Protein AF-A0A3D2M637-F1 (afdb_monomer)

Foldseek 3Di:
DVVVVVVVVVVVLVVLLCCLQVPVLLVVLVVCAPDPNLVCVVCVPLLQLVNLLVQLVVLVVVCLDPVLVVCLVVDPVSVCVNSVSSNVSSNSNSSSQRHDDPPPRVVSVVVSVVSVVVVVVVSVVVVD

Sequence (128 aa):
PLPAMADRLFVGHMLMHVMVVAVAAPLLAIGLAGGRLDLSSRVPMLFSPILASVIELFVVWAWHMPALHHAARTSQAAQLLEQGSYLFVGLLVWLAAFGGVRHRRALAGIAGLLLTSMHMTLLGVLLA

Radius of gyration: 16.14 Å; Cα contacts (8 Å, |Δi|>4): 112; chains: 1; bounding box: 32×32×53 Å

Secondary structure (DSSP, 8-state):
-HHHHHHHHHHHHHHHHHHIIIIIHHHHHHHHTTSTT-HHHH-TTTT-HHHHHHHHHHHHHHHHSHHHHHHHHH-HHHHHHHHHHHHHHHHHHHHHHHSS-TTSSHHHHHHHHHHHHHHHHHHHHH--

Solvent-accessible surface area (backbone atoms only — not comparable to full-atom values): 6730 Å² total; per-residue (Å²): 113,69,68,67,51,52,50,51,53,49,52,52,55,51,48,54,53,50,44,35,42,74,45,50,12,45,56,52,20,59,70,30,39,90,42,100,69,29,54,34,76,75,42,53,75,70,30,29,42,68,55,18,41,52,53,35,47,54,54,54,51,53,50,66,35,71,69,46,38,51,40,35,76,74,32,72,68,43,35,50,51,51,54,52,48,44,32,50,33,30,25,38,36,35,26,27,49,63,44,59,74,81,78,75,31,58,64,40,53,51,48,42,52,51,52,57,54,54,52,60,58,55,54,55,63,78,75,106

pLDDT: mean 72.19, std 11.43, range [44.03, 90.0]

Mean predicted aligned error: 9.75 Å

Structure (mmCIF, N/CA/C/O backbone):
data_AF-A0A3D2M637-F1
#
_entry.id   AF-A0A3D2M637-F1
#
loop_
_atom_site.group_PDB
_atom_site.id
_atom_site.type_symbol
_atom_site.label_atom_id
_atom_site.label_alt_id
_atom_site.label_comp_id
_atom_site.label_asym_id
_atom_site.label_entity_i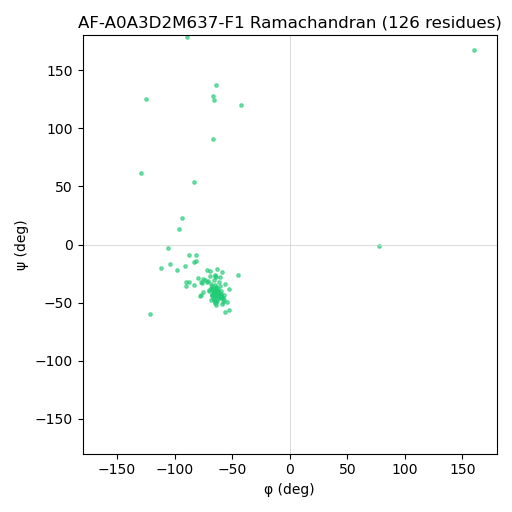d
_atom_site.label_seq_id
_atom_site.pdbx_PDB_ins_code
_atom_site.Cartn_x
_atom_site.Cartn_y
_atom_site.Cartn_z
_atom_site.occupancy
_atom_site.B_iso_or_equiv
_atom_site.auth_seq_id
_atom_site.auth_comp_id
_atom_site.auth_asym_id
_atom_site.auth_atom_id
_atom_site.pdbx_PDB_model_num
ATOM 1 N N . PRO A 1 1 ? 2.725 -3.755 -34.508 1.00 71.50 1 PRO A N 1
ATOM 2 C CA . PRO A 1 1 ? 2.726 -4.888 -33.546 1.00 71.50 1 PRO A CA 1
ATOM 3 C C . PRO A 1 1 ? 3.408 -4.560 -32.205 1.00 71.50 1 PRO A C 1
ATOM 5 O O . PRO A 1 1 ? 2.831 -4.872 -31.173 1.00 71.50 1 PRO A O 1
ATOM 8 N N . LEU A 1 2 ? 4.570 -3.890 -32.207 1.00 72.50 2 LEU A N 1
ATOM 9 C CA . LEU A 1 2 ? 5.314 -3.545 -30.983 1.00 72.50 2 LEU A CA 1
ATOM 10 C C . LEU A 1 2 ? 4.542 -2.653 -29.980 1.00 72.50 2 LEU A C 1
ATOM 12 O O . LEU A 1 2 ? 4.559 -2.992 -28.798 1.00 72.50 2 LEU A O 1
ATOM 16 N N . PRO A 1 3 ? 3.795 -1.605 -30.398 1.00 76.75 3 PRO A N 1
ATOM 17 C CA . PRO A 1 3 ? 3.026 -0.781 -29.455 1.00 76.75 3 PRO A CA 1
ATOM 18 C C . PRO A 1 3 ? 1.947 -1.578 -28.705 1.00 76.75 3 PRO A C 1
ATOM 20 O O . PRO A 1 3 ? 1.898 -1.570 -27.484 1.00 76.75 3 PRO A O 1
ATOM 23 N N . ALA A 1 4 ? 1.169 -2.395 -29.422 1.00 72.25 4 ALA A N 1
ATOM 24 C CA . ALA A 1 4 ? 0.109 -3.211 -28.826 1.00 72.25 4 ALA A CA 1
ATOM 25 C C . ALA A 1 4 ? 0.631 -4.293 -27.857 1.00 72.25 4 ALA A C 1
ATOM 27 O O . ALA A 1 4 ? -0.088 -4.724 -26.957 1.00 72.25 4 ALA A O 1
ATOM 28 N N . MET A 1 5 ? 1.867 -4.770 -28.043 1.00 71.12 5 MET A N 1
ATOM 29 C CA . MET A 1 5 ? 2.502 -5.716 -27.119 1.00 71.12 5 MET A CA 1
ATOM 30 C C . MET A 1 5 ? 2.964 -5.015 -25.838 1.00 71.12 5 MET A C 1
ATOM 32 O O . MET A 1 5 ? 2.765 -5.557 -24.751 1.00 71.12 5 MET A O 1
ATOM 36 N N . ALA A 1 6 ? 3.521 -3.805 -25.958 1.00 70.56 6 ALA A N 1
ATOM 37 C CA . ALA A 1 6 ? 3.886 -2.977 -24.812 1.00 70.56 6 ALA A CA 1
ATOM 38 C C . ALA A 1 6 ? 2.657 -2.623 -23.959 1.00 70.56 6 ALA A C 1
ATOM 40 O O . ALA A 1 6 ? 2.710 -2.777 -22.738 1.00 70.56 6 ALA A O 1
ATOM 41 N N . ASP A 1 7 ? 1.534 -2.274 -24.595 1.00 72.00 7 ASP A N 1
ATOM 42 C CA . ASP A 1 7 ? 0.274 -1.987 -23.899 1.00 72.00 7 ASP A CA 1
ATOM 43 C C . ASP A 1 7 ? -0.233 -3.199 -23.111 1.00 72.00 7 ASP A C 1
ATOM 45 O O . ASP A 1 7 ? -0.593 -3.080 -21.944 1.00 72.00 7 ASP A O 1
ATOM 49 N N . ARG A 1 8 ? -0.209 -4.402 -23.701 1.00 74.12 8 ARG A N 1
ATOM 50 C CA . ARG A 1 8 ? -0.641 -5.628 -23.002 1.00 74.12 8 ARG A CA 1
ATOM 51 C C . ARG A 1 8 ? 0.236 -5.960 -21.798 1.00 74.12 8 ARG A C 1
ATOM 53 O O . ARG A 1 8 ? -0.290 -6.361 -20.763 1.00 74.12 8 ARG A O 1
ATOM 60 N N . LEU A 1 9 ? 1.553 -5.805 -21.929 1.00 79.38 9 LEU A N 1
ATOM 61 C CA . LEU A 1 9 ? 2.498 -6.039 -20.833 1.00 79.38 9 LEU A CA 1
ATOM 62 C C . LEU A 1 9 ? 2.296 -5.023 -19.702 1.00 79.38 9 LEU A C 1
ATOM 64 O O . LEU A 1 9 ? 2.294 -5.402 -18.531 1.00 79.38 9 LEU A O 1
ATOM 68 N N . PHE A 1 10 ? 2.063 -3.757 -20.051 1.00 75.25 10 PHE A N 1
ATOM 69 C CA . PHE A 1 10 ? 1.744 -2.702 -19.094 1.00 75.25 10 PHE A CA 1
ATOM 70 C C . PHE A 1 10 ? 0.422 -2.972 -18.362 1.00 75.25 10 PHE A C 1
ATOM 72 O O . PHE A 1 10 ? 0.391 -2.965 -17.132 1.00 75.25 10 PHE A O 1
ATOM 79 N N . VAL A 1 11 ? -0.644 -3.298 -19.101 1.00 78.31 11 VAL A N 1
ATOM 80 C CA . VAL A 1 11 ? -1.958 -3.641 -18.535 1.00 78.31 11 VAL A CA 1
ATOM 81 C C . VAL A 1 11 ? -1.855 -4.851 -17.611 1.00 78.31 11 VAL A C 1
ATOM 83 O O . VAL A 1 11 ? -2.395 -4.817 -16.510 1.00 78.31 11 VAL A O 1
ATOM 86 N N . GLY A 1 12 ? -1.135 -5.903 -18.013 1.00 79.06 12 GLY A N 1
ATOM 87 C CA . GLY A 1 12 ? -0.939 -7.085 -17.173 1.00 79.06 12 GLY A CA 1
ATOM 88 C C . GLY A 1 12 ? -0.194 -6.770 -15.873 1.00 79.06 12 GLY A C 1
ATOM 89 O O . GLY A 1 12 ? -0.608 -7.204 -14.799 1.00 79.06 12 GLY A O 1
ATOM 90 N N . HIS A 1 13 ? 0.871 -5.971 -15.948 1.00 77.88 13 HIS A N 1
ATOM 91 C CA . HIS A 1 13 ? 1.644 -5.557 -14.778 1.00 77.88 13 HIS A CA 1
ATOM 92 C C . HIS A 1 13 ? 0.808 -4.701 -13.808 1.00 77.88 13 HIS A C 1
ATOM 94 O O . HIS A 1 13 ? 0.757 -5.008 -12.615 1.00 77.88 13 HIS A O 1
ATOM 100 N N . MET A 1 14 ? 0.073 -3.710 -14.319 1.00 80.56 14 MET A N 1
ATOM 101 C CA . MET A 1 14 ? -0.840 -2.875 -13.525 1.00 80.56 14 MET A CA 1
ATOM 102 C C . MET A 1 14 ? -1.999 -3.673 -12.929 1.00 80.56 14 MET A C 1
ATOM 104 O O . MET A 1 14 ? -2.361 -3.473 -11.772 1.00 80.56 14 MET A O 1
ATOM 108 N N . LEU A 1 15 ? -2.544 -4.636 -13.672 1.00 82.50 15 LEU A N 1
ATOM 109 C CA . LEU A 1 15 ? -3.598 -5.504 -13.160 1.00 82.50 15 LEU A CA 1
ATOM 110 C C . LEU A 1 15 ? -3.113 -6.310 -11.952 1.00 82.50 15 LEU A C 1
ATOM 112 O O . LEU A 1 15 ? -3.841 -6.416 -10.968 1.00 82.50 15 LEU A O 1
ATOM 116 N N . MET A 1 16 ? -1.882 -6.831 -11.981 1.00 82.06 16 MET A N 1
ATOM 117 C CA . MET A 1 16 ? -1.328 -7.524 -10.816 1.00 82.06 16 MET A CA 1
ATOM 118 C C . MET A 1 16 ? -1.239 -6.603 -9.594 1.00 82.06 16 MET A C 1
ATOM 120 O O . MET A 1 16 ? -1.618 -7.020 -8.504 1.00 82.06 16 MET A O 1
ATOM 124 N N . HIS A 1 17 ? -0.782 -5.360 -9.770 1.00 81.50 17 HIS A N 1
ATOM 125 C CA . HIS A 1 17 ? -0.697 -4.372 -8.687 1.00 81.50 17 HIS A CA 1
ATOM 126 C C . HIS A 1 17 ? -2.067 -4.113 -8.056 1.00 81.50 17 HIS A C 1
ATOM 128 O O . HIS A 1 17 ? -2.248 -4.234 -6.843 1.00 81.50 17 HIS A O 1
ATOM 134 N N . VAL A 1 18 ? -3.058 -3.818 -8.901 1.00 78.62 18 VAL A N 1
ATOM 135 C CA . VAL A 1 18 ? -4.426 -3.521 -8.464 1.00 78.62 18 VAL A CA 1
ATOM 136 C C . VAL A 1 18 ? -5.047 -4.726 -7.761 1.00 78.62 18 VAL A C 1
ATOM 138 O O . VAL A 1 18 ? -5.659 -4.563 -6.709 1.00 78.62 18 VAL A O 1
ATOM 141 N N . MET A 1 19 ? -4.855 -5.942 -8.276 1.00 79.50 19 MET A N 1
ATOM 142 C CA . MET A 1 19 ? -5.379 -7.158 -7.643 1.00 79.50 19 MET A CA 1
ATOM 143 C C . MET A 1 19 ? -4.759 -7.415 -6.264 1.00 79.50 19 MET A C 1
ATOM 145 O O . MET A 1 19 ? -5.460 -7.838 -5.343 1.00 79.50 19 MET A O 1
ATOM 149 N N . VAL A 1 20 ? -3.469 -7.128 -6.083 1.00 82.75 20 VAL A N 1
ATOM 150 C CA . VAL A 1 20 ? -2.803 -7.254 -4.779 1.00 82.75 20 VAL A CA 1
ATOM 151 C C . VAL A 1 20 ? -3.401 -6.277 -3.761 1.00 82.75 20 VAL A C 1
ATOM 153 O O . VAL A 1 20 ? -3.791 -6.690 -2.667 1.00 82.75 20 VAL A O 1
ATOM 156 N N . VAL A 1 21 ? -3.531 -5.000 -4.126 1.00 78.00 21 VAL A N 1
ATOM 157 C CA . VAL A 1 21 ? -3.966 -3.937 -3.202 1.00 78.00 21 VAL A CA 1
ATOM 158 C C . VAL A 1 21 ? -5.478 -3.957 -2.948 1.00 78.00 21 VAL A C 1
ATOM 160 O O . VAL A 1 21 ? -5.917 -3.813 -1.807 1.00 78.00 21 VAL A O 1
ATOM 163 N N . ALA A 1 22 ? -6.285 -4.140 -3.994 1.00 74.44 22 ALA A N 1
ATOM 164 C CA . ALA A 1 22 ? -7.741 -4.012 -3.924 1.00 74.44 22 ALA A CA 1
ATOM 165 C C . ALA A 1 22 ? -8.466 -5.326 -3.594 1.00 74.44 22 ALA A C 1
ATOM 167 O O . ALA A 1 22 ? -9.62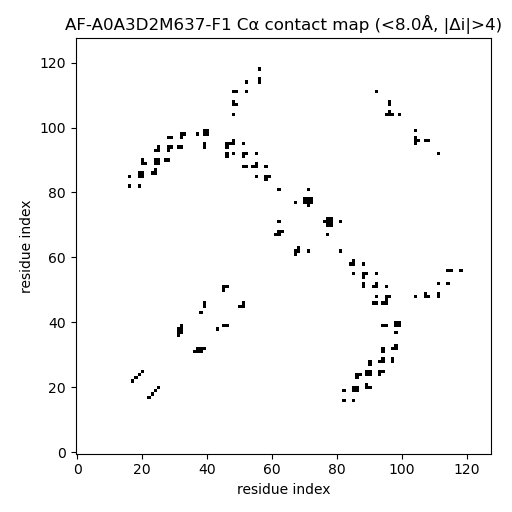2 -5.284 -3.178 1.00 74.44 22 ALA A O 1
ATOM 168 N N . VAL A 1 23 ? -7.816 -6.484 -3.771 1.00 77.69 23 VAL A N 1
ATOM 169 C CA . VAL A 1 23 ? -8.440 -7.800 -3.540 1.00 77.69 23 VAL A CA 1
ATOM 170 C C . VAL A 1 23 ? -7.681 -8.603 -2.489 1.00 77.69 23 VAL A C 1
ATOM 172 O O . VAL A 1 23 ? -8.253 -8.935 -1.452 1.00 77.69 23 VAL A O 1
ATOM 175 N N . ALA A 1 24 ? -6.397 -8.899 -2.708 1.00 82.69 24 ALA A N 1
ATOM 176 C CA . ALA A 1 24 ? -5.650 -9.786 -1.812 1.00 82.69 24 ALA A CA 1
ATOM 177 C C . ALA A 1 24 ? -5.488 -9.194 -0.401 1.00 82.69 24 ALA A C 1
ATOM 179 O O . ALA A 1 24 ? -5.818 -9.854 0.586 1.00 82.69 24 ALA A O 1
ATOM 180 N N . ALA A 1 25 ? -5.033 -7.942 -0.300 1.00 79.50 25 ALA A N 1
ATOM 181 C CA . ALA A 1 25 ? -4.847 -7.256 0.976 1.00 79.50 25 ALA A CA 1
ATOM 182 C C . ALA A 1 25 ? -6.137 -7.153 1.826 1.00 79.50 25 ALA A C 1
ATOM 184 O O . ALA A 1 25 ? -6.084 -7.541 2.996 1.00 79.50 25 ALA A O 1
ATOM 185 N N . PRO A 1 26 ? -7.300 -6.713 1.298 1.00 75.44 26 PRO A N 1
ATOM 186 C CA . PRO A 1 26 ? -8.532 -6.663 2.085 1.00 75.44 26 PRO A CA 1
ATOM 187 C C . PRO A 1 26 ? -9.036 -8.046 2.499 1.00 75.44 26 PRO A C 1
ATOM 189 O O . PRO A 1 26 ? -9.461 -8.206 3.641 1.00 75.44 26 PRO A O 1
ATOM 192 N N . LEU A 1 27 ? -8.960 -9.058 1.625 1.00 79.50 27 LEU A N 1
ATOM 193 C CA . LEU A 1 27 ? -9.368 -10.424 1.980 1.00 79.50 27 LEU A CA 1
ATOM 194 C C . LEU A 1 27 ? -8.517 -10.988 3.127 1.00 79.50 27 LEU A C 1
ATOM 196 O O . LEU A 1 27 ? -9.058 -11.564 4.073 1.00 79.50 27 LEU A O 1
ATOM 200 N N . LEU A 1 28 ? -7.199 -10.771 3.080 1.00 82.00 28 LEU A N 1
ATOM 201 C CA . LEU A 1 28 ? -6.295 -11.146 4.168 1.00 82.00 28 LEU A CA 1
ATOM 202 C C . LEU A 1 28 ? -6.596 -10.361 5.448 1.00 82.00 28 LEU A C 1
ATOM 204 O O . LEU A 1 28 ? -6.650 -10.950 6.527 1.00 82.00 28 LEU A O 1
ATOM 208 N N . ALA A 1 29 ? -6.836 -9.053 5.339 1.00 77.25 29 ALA A N 1
ATOM 209 C CA . ALA A 1 29 ? -7.159 -8.210 6.483 1.00 77.25 29 ALA A CA 1
ATOM 210 C C . ALA A 1 29 ? -8.451 -8.655 7.179 1.00 77.25 29 ALA A C 1
ATOM 212 O O . ALA A 1 29 ? -8.478 -8.712 8.404 1.00 77.25 29 ALA A O 1
ATOM 213 N N . ILE A 1 30 ? -9.493 -9.018 6.424 1.00 77.75 30 ILE A N 1
ATOM 214 C CA . ILE A 1 30 ? -10.758 -9.533 6.971 1.00 77.75 30 ILE A CA 1
ATOM 215 C C . ILE A 1 30 ? -10.539 -10.867 7.696 1.00 77.75 30 ILE A C 1
ATOM 217 O O . ILE A 1 30 ? -11.091 -11.066 8.773 1.00 77.75 30 ILE A O 1
ATOM 221 N N . GLY A 1 31 ? -9.722 -11.768 7.138 1.00 78.00 31 GLY A N 1
ATOM 222 C CA . GLY A 1 31 ? -9.408 -13.051 7.777 1.00 78.00 31 GLY A CA 1
ATOM 223 C C . GLY A 1 31 ? -8.550 -12.927 9.045 1.00 78.00 31 GLY A C 1
ATOM 224 O O . GLY A 1 31 ? -8.619 -13.785 9.925 1.00 78.00 31 GLY A O 1
ATOM 225 N N . LEU A 1 32 ? -7.740 -11.868 9.148 1.00 76.44 32 LEU A N 1
ATOM 226 C CA . LEU A 1 32 ? -6.863 -11.595 10.293 1.00 76.44 32 LEU A CA 1
ATOM 227 C C . LEU A 1 32 ? -7.548 -10.754 11.385 1.00 76.44 32 LEU A C 1
ATOM 229 O O . LEU A 1 32 ? -7.289 -10.971 12.573 1.00 76.44 32 LEU A O 1
ATOM 233 N N . ALA A 1 33 ? -8.405 -9.805 11.003 1.00 69.19 33 ALA A N 1
ATOM 234 C CA . ALA A 1 33 ? -9.110 -8.912 11.918 1.00 69.19 33 ALA A CA 1
ATOM 235 C C . ALA A 1 33 ? -10.107 -9.691 12.792 1.00 69.19 33 ALA A C 1
ATOM 237 O O . ALA A 1 33 ? -10.929 -10.456 12.293 1.00 69.19 33 ALA A O 1
ATOM 238 N N . GLY A 1 34 ? -10.037 -9.513 14.115 1.00 63.22 34 GLY A N 1
ATOM 239 C CA . GLY A 1 34 ? -10.874 -10.248 15.072 1.00 63.22 34 GLY A CA 1
ATOM 240 C C . GLY A 1 34 ? -10.439 -11.695 15.353 1.00 63.22 34 GLY A C 1
ATOM 241 O O . GLY A 1 34 ? -11.062 -12.364 16.179 1.00 63.22 34 GLY A O 1
ATOM 242 N N . GLY A 1 35 ? -9.372 -12.188 14.713 1.00 67.44 35 GLY A N 1
ATOM 243 C CA . GLY A 1 35 ? -8.781 -13.501 14.982 1.00 67.44 35 GLY A CA 1
ATOM 244 C C . GLY A 1 35 ? -7.697 -13.481 16.071 1.00 67.44 35 GLY A C 1
ATOM 245 O O . GLY A 1 35 ? -7.292 -12.439 16.581 1.00 67.44 35 GLY A O 1
ATOM 246 N N . ARG A 1 36 ? -7.126 -14.652 16.400 1.00 63.88 36 ARG A N 1
ATOM 247 C CA . ARG A 1 36 ? -5.984 -14.764 17.346 1.00 63.88 36 ARG A CA 1
ATOM 248 C C . ARG A 1 36 ? -4.714 -14.049 16.854 1.00 63.88 36 ARG A C 1
ATOM 250 O O . ARG A 1 36 ? -3.831 -13.742 17.661 1.00 63.88 36 ARG A O 1
ATOM 257 N N . LEU A 1 37 ? -4.636 -13.817 15.543 1.00 64.19 37 LEU A N 1
ATOM 258 C CA . LEU A 1 37 ? -3.565 -13.121 14.830 1.00 64.19 37 LEU A CA 1
ATOM 259 C C . LEU A 1 37 ? -3.878 -11.635 14.592 1.00 64.19 37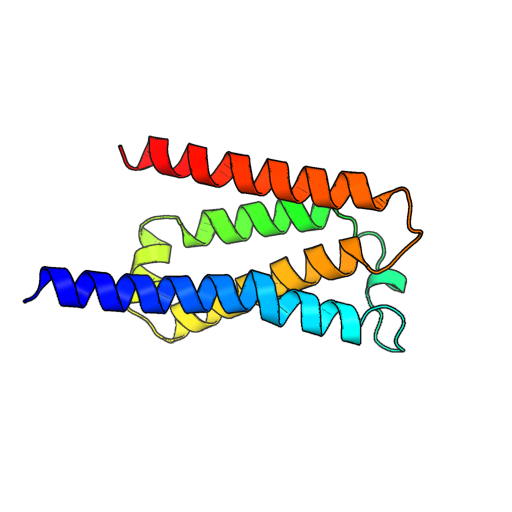 LEU A C 1
ATOM 261 O O . LEU A 1 37 ? -3.185 -11.004 13.800 1.00 64.19 37 LEU A O 1
ATOM 265 N N . ASP A 1 38 ? -4.889 -11.067 15.258 1.00 67.06 38 ASP A N 1
ATOM 266 C CA . ASP A 1 38 ? -5.207 -9.646 15.130 1.00 67.06 38 ASP A CA 1
ATOM 267 C C . ASP A 1 38 ? -4.079 -8.779 15.720 1.00 67.06 38 ASP A C 1
ATOM 269 O O . ASP A 1 38 ? -4.049 -8.443 16.909 1.00 67.06 38 ASP A O 1
ATOM 273 N N . LEU A 1 39 ? -3.121 -8.425 14.864 1.00 66.38 39 LEU A N 1
ATOM 274 C CA . LEU A 1 39 ? -1.994 -7.553 15.185 1.00 66.38 39 LEU A CA 1
ATOM 275 C C . LEU A 1 39 ? -2.443 -6.104 15.419 1.00 66.38 39 LEU A C 1
ATOM 277 O O . LEU A 1 39 ? -1.765 -5.383 16.155 1.00 66.38 39 LEU A O 1
ATOM 281 N N . SER A 1 40 ? -3.599 -5.696 14.876 1.00 64.31 40 SER A N 1
ATOM 282 C CA . SER A 1 40 ? -4.163 -4.358 15.096 1.00 64.31 40 SER A CA 1
ATOM 283 C C . SER A 1 40 ? -4.560 -4.145 16.552 1.00 64.31 40 SER A C 1
ATOM 285 O O . SER A 1 40 ? -4.470 -3.019 17.043 1.00 64.31 40 SER A O 1
ATOM 287 N N . SER A 1 41 ? -4.964 -5.207 17.251 1.00 61.78 41 SER A N 1
ATOM 288 C CA . SER A 1 41 ? -5.249 -5.156 18.690 1.00 61.78 41 SER A CA 1
ATOM 289 C C . SER A 1 41 ? -3.979 -5.116 19.555 1.00 61.78 41 SER A C 1
ATOM 291 O O . SER A 1 41 ? -3.985 -4.524 20.633 1.00 61.78 41 SER A O 1
ATOM 293 N N . ARG A 1 42 ? -2.875 -5.713 19.075 1.00 65.69 42 ARG A N 1
ATOM 294 C CA . ARG A 1 42 ? -1.611 -5.843 19.822 1.00 65.69 42 ARG A CA 1
ATOM 295 C C . ARG A 1 42 ? -0.667 -4.656 19.657 1.00 65.69 42 ARG A C 1
ATOM 297 O O . ARG A 1 42 ? 0.070 -4.350 20.589 1.00 65.69 42 ARG A O 1
ATOM 304 N N . VAL A 1 43 ? -0.666 -3.999 18.495 1.00 67.56 43 VAL A N 1
ATOM 305 C CA . VAL A 1 43 ? 0.240 -2.873 18.195 1.00 67.56 43 VAL A CA 1
ATOM 306 C C . VAL A 1 43 ? -0.546 -1.661 17.669 1.00 67.56 43 VAL A C 1
ATOM 308 O O . VAL A 1 43 ? -0.327 -1.211 16.545 1.00 67.56 43 VAL A O 1
ATOM 311 N N . PRO A 1 44 ? -1.471 -1.089 18.463 1.00 65.75 44 PRO A N 1
ATOM 312 C CA . PRO A 1 44 ? -2.440 -0.095 17.986 1.00 65.75 44 PRO A CA 1
ATOM 313 C C . PRO A 1 44 ? -1.810 1.169 17.377 1.00 65.75 44 PRO A C 1
ATOM 315 O O . PRO A 1 44 ? -2.441 1.831 16.558 1.00 65.75 44 PRO A O 1
ATOM 318 N N . MET A 1 45 ? -0.564 1.499 17.737 1.00 62.47 45 MET A N 1
ATOM 319 C CA . MET A 1 45 ? 0.169 2.643 17.183 1.00 62.47 45 MET A CA 1
ATOM 320 C C . MET A 1 45 ? 0.569 2.438 15.713 1.00 62.47 45 MET A C 1
ATOM 322 O O . MET A 1 45 ? 0.451 3.365 14.915 1.00 62.47 45 MET A O 1
ATOM 326 N N . LEU A 1 46 ? 0.996 1.225 15.346 1.00 63.94 46 LEU A N 1
ATOM 327 C CA . LEU A 1 46 ? 1.420 0.868 13.983 1.00 63.94 46 LEU A CA 1
ATOM 328 C C . LEU A 1 46 ? 0.218 0.754 13.035 1.00 63.94 46 LEU A C 1
ATOM 330 O O . LEU A 1 46 ? 0.314 1.096 11.863 1.00 63.94 46 LEU A O 1
ATOM 334 N N . PHE A 1 47 ? -0.933 0.357 13.581 1.00 65.88 47 PHE A N 1
ATOM 335 C CA . PHE A 1 47 ? -2.220 0.283 12.885 1.00 65.88 47 PHE A CA 1
ATOM 336 C C . PHE A 1 47 ? -3.066 1.555 13.061 1.00 65.88 47 PHE A C 1
ATOM 338 O O . PHE A 1 47 ? -4.289 1.530 12.900 1.00 65.88 47 PHE A O 1
ATOM 345 N N . SER A 1 48 ? -2.425 2.687 13.379 1.00 70.75 48 SER A N 1
ATOM 346 C CA . SER A 1 48 ? -3.050 3.998 13.221 1.00 70.75 48 SER A CA 1
ATOM 347 C C . SER A 1 48 ? -3.269 4.251 11.726 1.00 70.75 48 SER A C 1
ATOM 349 O O . SER A 1 48 ? -2.296 4.227 10.969 1.00 70.75 48 SER A O 1
ATOM 351 N N . PRO A 1 49 ? -4.500 4.540 11.273 1.00 68.75 49 PRO A N 1
ATOM 352 C CA . PRO A 1 49 ? -4.777 4.746 9.854 1.00 68.75 49 PRO A CA 1
ATOM 353 C C . PRO A 1 49 ? -3.923 5.837 9.202 1.00 68.75 49 PRO A C 1
ATOM 355 O O . PRO A 1 49 ? -3.554 5.720 8.039 1.00 68.75 49 PRO A O 1
ATOM 358 N N . ILE A 1 50 ? -3.583 6.887 9.959 1.00 71.69 50 ILE A N 1
ATOM 359 C CA . ILE A 1 50 ? -2.744 7.989 9.476 1.00 71.69 50 ILE A CA 1
ATOM 360 C C . ILE A 1 50 ? -1.332 7.480 9.193 1.00 71.69 50 ILE A C 1
ATOM 362 O O . ILE A 1 50 ? -0.793 7.730 8.122 1.00 71.69 50 ILE A O 1
ATOM 366 N N . LEU A 1 51 ? -0.745 6.731 10.131 1.00 75.62 51 LEU A N 1
ATOM 367 C CA . LEU A 1 51 ? 0.599 6.188 9.960 1.00 75.62 51 LEU A CA 1
ATOM 368 C C . LEU A 1 51 ? 0.633 5.161 8.822 1.00 75.62 51 LEU A C 1
ATOM 370 O O . LEU A 1 51 ? 1.525 5.228 7.984 1.00 75.62 51 LEU A O 1
ATOM 374 N N . ALA A 1 52 ? -0.367 4.279 8.745 1.00 76.69 52 ALA A N 1
ATOM 375 C CA . ALA A 1 52 ? -0.504 3.326 7.646 1.00 76.69 52 ALA A CA 1
ATOM 376 C C . ALA A 1 52 ? -0.576 4.032 6.279 1.00 76.69 52 ALA A C 1
ATOM 378 O O . ALA A 1 52 ? 0.142 3.645 5.363 1.00 76.69 52 ALA A O 1
ATOM 379 N N . SER A 1 53 ? -1.350 5.119 6.176 1.00 73.62 53 SER A N 1
ATOM 380 C CA . SER A 1 53 ? -1.473 5.914 4.941 1.00 73.62 53 SER A CA 1
ATOM 381 C C . SER A 1 53 ? -0.175 6.649 4.577 1.00 73.62 53 SER A C 1
ATOM 383 O O . SER A 1 53 ? 0.159 6.779 3.404 1.00 73.62 53 SER A O 1
ATOM 385 N N . VAL A 1 54 ? 0.591 7.125 5.567 1.00 78.62 54 VAL A N 1
ATOM 386 C CA . VAL A 1 54 ? 1.906 7.750 5.331 1.00 78.62 54 VAL A CA 1
ATOM 387 C C . VAL A 1 54 ? 2.915 6.720 4.824 1.00 78.62 54 VAL A C 1
ATOM 389 O O . VAL A 1 54 ? 3.650 6.998 3.880 1.00 78.62 54 VAL A O 1
ATOM 392 N N . ILE A 1 55 ? 2.950 5.524 5.416 1.00 82.44 55 ILE A N 1
ATOM 393 C CA . ILE A 1 55 ? 3.836 4.449 4.951 1.00 82.44 55 ILE A CA 1
ATOM 394 C C . ILE A 1 55 ? 3.434 4.025 3.531 1.00 82.44 55 ILE A C 1
ATOM 396 O O . ILE A 1 55 ? 4.307 3.898 2.675 1.00 82.44 55 ILE A O 1
ATOM 400 N N . GLU A 1 56 ? 2.133 3.863 3.263 1.00 79.50 56 GLU A N 1
ATOM 401 C CA . GLU A 1 56 ? 1.606 3.574 1.923 1.00 79.50 56 GLU A CA 1
ATOM 402 C C . GLU A 1 56 ? 2.078 4.609 0.903 1.00 79.50 56 GLU A C 1
ATOM 404 O O . GLU A 1 56 ? 2.640 4.236 -0.126 1.00 79.50 56 GLU A O 1
ATOM 409 N N . LEU A 1 57 ? 1.941 5.896 1.224 1.00 78.25 57 LEU A N 1
ATOM 410 C CA . LEU A 1 57 ? 2.435 6.988 0.396 1.00 78.25 57 LEU A CA 1
ATOM 411 C C . LEU A 1 57 ? 3.920 6.817 0.051 1.00 78.25 57 LEU A C 1
ATOM 413 O O . LEU A 1 57 ? 4.278 6.782 -1.126 1.00 78.25 57 LEU A O 1
ATOM 417 N N . PHE A 1 58 ? 4.791 6.693 1.052 1.00 83.06 58 PHE A N 1
ATOM 418 C CA . PHE A 1 58 ? 6.230 6.594 0.800 1.00 83.06 58 PHE A CA 1
ATOM 419 C C . PHE A 1 58 ? 6.586 5.382 -0.062 1.00 83.06 58 PHE A C 1
ATOM 421 O O . PHE A 1 58 ? 7.418 5.501 -0.962 1.00 83.06 58 PHE A O 1
ATOM 428 N N . VAL A 1 59 ? 5.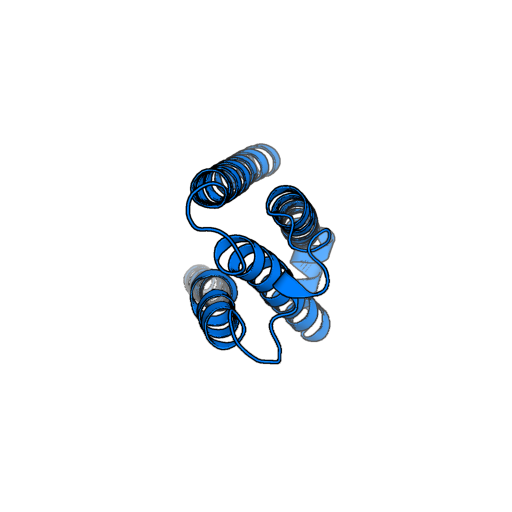939 4.238 0.177 1.00 84.75 59 VAL A N 1
ATOM 429 C CA . VAL A 1 59 ? 6.155 3.020 -0.613 1.00 84.75 59 VAL A CA 1
ATOM 430 C C . VAL A 1 59 ? 5.701 3.222 -2.058 1.00 84.75 59 VAL A C 1
ATOM 432 O O . VAL A 1 59 ? 6.470 2.952 -2.981 1.00 84.75 59 VAL A O 1
ATOM 435 N N . VAL A 1 60 ? 4.490 3.742 -2.274 1.00 79.38 60 VAL A N 1
ATOM 436 C CA . VAL A 1 60 ? 3.962 4.009 -3.621 1.00 79.38 60 VAL A CA 1
ATOM 437 C C . VAL A 1 60 ? 4.852 4.989 -4.368 1.00 79.38 60 VAL A C 1
ATOM 439 O O . VAL A 1 60 ? 5.205 4.729 -5.519 1.00 79.38 60 VAL A O 1
ATOM 442 N N . TRP A 1 61 ? 5.259 6.074 -3.717 1.00 82.56 61 TRP A N 1
ATOM 443 C CA . TRP A 1 61 ? 6.099 7.092 -4.331 1.00 82.56 61 TRP A CA 1
ATOM 444 C C . TRP A 1 61 ? 7.494 6.565 -4.684 1.00 82.56 61 TRP A C 1
ATOM 446 O O . TRP A 1 61 ? 7.971 6.812 -5.790 1.00 82.56 61 TRP A O 1
ATOM 456 N N . ALA A 1 62 ? 8.120 5.786 -3.796 1.00 83.62 62 ALA A N 1
ATOM 457 C CA . ALA A 1 62 ? 9.433 5.194 -4.043 1.00 83.62 62 ALA A CA 1
ATOM 458 C C . ALA A 1 62 ? 9.434 4.309 -5.300 1.00 83.62 62 ALA A C 1
ATOM 460 O O . ALA A 1 62 ? 10.312 4.453 -6.149 1.00 83.62 62 ALA A O 1
ATOM 461 N N . TRP A 1 63 ? 8.427 3.449 -5.467 1.00 83.44 63 TRP A N 1
ATOM 462 C CA . TRP A 1 63 ? 8.319 2.579 -6.646 1.00 83.44 63 TRP A CA 1
ATOM 463 C C . TRP A 1 63 ? 7.947 3.316 -7.934 1.00 83.44 63 TRP A C 1
ATOM 465 O O . TRP A 1 63 ? 8.289 2.855 -9.021 1.00 83.44 63 TRP A O 1
ATOM 475 N N . HIS A 1 64 ? 7.334 4.496 -7.828 1.00 80.44 64 HIS A N 1
ATOM 476 C CA . HIS A 1 64 ? 7.085 5.367 -8.978 1.00 80.44 64 HIS A CA 1
ATOM 477 C C . HIS A 1 64 ? 8.300 6.220 -9.381 1.00 80.44 64 HIS A C 1
ATOM 479 O O . HIS A 1 64 ? 8.274 6.834 -10.450 1.00 80.44 64 HIS A O 1
ATOM 485 N N . MET A 1 65 ? 9.386 6.260 -8.594 1.00 81.69 65 MET A N 1
ATOM 486 C CA . MET A 1 65 ? 10.611 6.950 -9.017 1.00 81.69 65 MET A CA 1
ATOM 487 C C . MET A 1 65 ? 11.213 6.265 -10.259 1.00 81.69 65 MET A C 1
ATOM 489 O O . MET A 1 65 ? 11.325 5.038 -10.265 1.00 81.69 65 MET A O 1
ATOM 493 N N . PRO A 1 66 ? 11.695 7.009 -11.280 1.00 75.62 66 PRO A N 1
ATOM 494 C CA . PRO A 1 66 ? 12.111 6.432 -12.565 1.00 75.62 66 PRO A CA 1
ATOM 495 C C . PRO A 1 66 ? 13.124 5.284 -12.460 1.00 75.62 66 PRO A C 1
ATOM 497 O O . PRO A 1 66 ? 13.028 4.302 -13.193 1.00 75.62 66 PRO A O 1
ATOM 500 N N . ALA A 1 67 ? 14.078 5.382 -11.528 1.00 80.75 67 ALA A N 1
ATOM 501 C CA . ALA A 1 67 ? 15.104 4.364 -11.317 1.00 80.75 67 ALA A CA 1
ATOM 502 C C . ALA A 1 67 ? 14.531 3.053 -10.747 1.00 80.75 67 ALA A C 1
ATOM 504 O O . ALA A 1 67 ? 14.825 1.977 -11.268 1.00 80.75 67 ALA A O 1
ATOM 505 N N . LEU A 1 68 ? 13.691 3.139 -9.709 1.00 78.25 68 LEU A N 1
ATOM 506 C CA . LEU A 1 68 ? 13.041 1.974 -9.100 1.00 78.25 68 LEU A CA 1
ATOM 507 C C . LEU A 1 68 ? 11.980 1.380 -10.024 1.00 78.25 68 LEU A C 1
ATOM 509 O O . LEU A 1 68 ? 11.924 0.163 -10.170 1.00 78.25 68 LEU A O 1
ATOM 513 N N . HIS A 1 69 ? 11.220 2.226 -10.717 1.00 78.44 69 HIS A N 1
ATOM 514 C CA . HIS A 1 69 ? 10.240 1.784 -11.700 1.00 78.44 69 HIS A CA 1
ATOM 515 C C . HIS A 1 69 ? 10.909 1.016 -12.849 1.00 78.44 69 HIS A C 1
ATOM 517 O O . HIS A 1 69 ? 10.449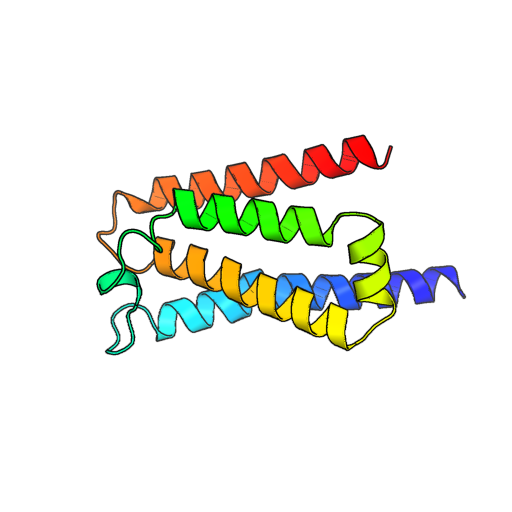 -0.047 -13.268 1.00 78.44 69 HIS A O 1
ATOM 523 N N . HIS A 1 70 ? 12.050 1.505 -13.344 1.00 81.12 70 HIS A N 1
ATOM 524 C CA . HIS A 1 70 ? 12.820 0.779 -14.351 1.00 81.12 70 HIS A CA 1
ATOM 525 C C . HIS A 1 70 ? 13.380 -0.544 -13.807 1.00 81.12 70 HIS A C 1
ATOM 527 O O . HIS A 1 70 ? 13.306 -1.567 -14.493 1.00 81.12 70 HIS A O 1
ATOM 533 N N . ALA A 1 71 ? 13.887 -0.552 -12.569 1.00 81.50 71 ALA A N 1
ATOM 534 C CA . ALA A 1 71 ? 14.374 -1.762 -11.910 1.00 81.50 71 ALA A CA 1
ATOM 535 C C . ALA A 1 71 ? 13.268 -2.820 -11.751 1.00 81.50 71 ALA A C 1
ATOM 537 O O . ALA A 1 71 ? 13.491 -3.987 -12.069 1.00 81.50 71 ALA A O 1
ATOM 538 N N . ALA A 1 72 ? 12.063 -2.420 -11.343 1.00 81.50 72 ALA A N 1
ATOM 539 C CA . ALA A 1 72 ? 10.910 -3.305 -11.193 1.00 81.50 72 ALA A CA 1
ATOM 540 C C . ALA A 1 72 ? 10.482 -3.968 -12.513 1.00 81.50 72 ALA A C 1
ATOM 542 O O . ALA A 1 72 ? 10.051 -5.119 -12.527 1.00 81.50 72 ALA A O 1
ATOM 543 N N . ARG A 1 73 ? 10.667 -3.282 -13.649 1.00 79.94 73 ARG A N 1
ATOM 544 C CA . ARG A 1 73 ? 10.365 -3.842 -14.979 1.00 79.94 73 ARG A CA 1
ATOM 545 C C . ARG A 1 73 ? 11.475 -4.707 -15.571 1.00 79.94 73 ARG A C 1
ATOM 547 O O . ARG A 1 73 ? 11.225 -5.418 -16.542 1.00 79.94 73 ARG A O 1
ATOM 554 N N . THR A 1 74 ? 12.688 -4.636 -15.033 1.00 85.81 74 THR A N 1
ATOM 555 C CA . THR A 1 74 ? 13.868 -5.321 -15.592 1.00 85.81 74 THR A CA 1
ATOM 556 C C . THR A 1 74 ? 14.388 -6.450 -14.706 1.00 85.81 74 THR A C 1
ATOM 558 O O . THR A 1 74 ? 15.054 -7.354 -15.207 1.00 85.81 74 THR A O 1
ATOM 561 N N . SER A 1 75 ? 14.055 -6.448 -13.414 1.00 88.06 75 SER A N 1
ATOM 562 C CA . SER A 1 75 ? 14.500 -7.438 -12.436 1.00 88.06 75 SER A CA 1
ATOM 563 C C . SER A 1 75 ? 13.319 -8.091 -11.724 1.00 88.06 75 SER A C 1
ATOM 565 O O . SER A 1 75 ? 12.517 -7.422 -11.074 1.00 88.06 75 SER A O 1
ATOM 567 N N . GLN A 1 76 ? 13.265 -9.426 -11.765 1.00 85.56 76 GLN A N 1
ATOM 568 C CA . GLN A 1 76 ? 12.249 -10.207 -11.050 1.00 85.56 76 GLN A CA 1
ATOM 569 C C . GLN A 1 76 ? 12.300 -9.983 -9.533 1.00 85.56 76 GLN A C 1
ATOM 571 O O . GLN A 1 76 ? 11.263 -9.940 -8.878 1.00 85.56 76 GLN A O 1
ATOM 576 N N . ALA A 1 77 ? 13.497 -9.807 -8.963 1.00 87.69 77 ALA A N 1
ATOM 577 C CA . ALA A 1 77 ? 13.646 -9.535 -7.536 1.00 87.69 77 ALA A CA 1
ATOM 578 C C . ALA A 1 77 ? 13.055 -8.168 -7.157 1.00 87.69 77 ALA A C 1
ATOM 580 O O . ALA A 1 77 ? 12.361 -8.061 -6.149 1.00 87.69 77 ALA A O 1
ATOM 581 N N . ALA A 1 78 ? 13.274 -7.141 -7.984 1.00 86.38 78 ALA A N 1
ATOM 582 C CA . ALA A 1 78 ? 12.687 -5.821 -7.767 1.00 86.38 78 ALA A CA 1
ATOM 583 C C . ALA A 1 78 ? 11.157 -5.863 -7.901 1.00 86.38 78 ALA A C 1
ATOM 585 O O . ALA A 1 78 ? 10.466 -5.302 -7.060 1.00 86.38 78 ALA A O 1
ATOM 586 N N . GLN A 1 79 ? 10.633 -6.613 -8.874 1.00 86.06 79 GLN A N 1
ATOM 587 C CA . GLN A 1 79 ? 9.193 -6.821 -9.041 1.00 86.06 79 GLN A CA 1
ATOM 588 C C . GLN A 1 79 ? 8.547 -7.533 -7.837 1.00 86.06 79 GLN A C 1
ATOM 590 O O . GLN A 1 79 ? 7.440 -7.193 -7.422 1.00 86.06 79 GLN A O 1
ATOM 595 N N . LEU A 1 80 ? 9.221 -8.529 -7.251 1.00 89.44 80 LEU A N 1
ATOM 596 C CA . LEU A 1 80 ? 8.731 -9.205 -6.045 1.00 89.44 80 LEU A CA 1
ATOM 597 C C . LEU A 1 80 ? 8.746 -8.281 -4.824 1.00 89.44 80 LEU A C 1
ATOM 599 O O . LEU A 1 80 ? 7.820 -8.329 -4.016 1.00 89.44 80 LEU A O 1
ATOM 603 N N . LEU A 1 81 ? 9.773 -7.439 -4.692 1.00 90.00 81 LEU A N 1
ATOM 604 C CA . LEU A 1 81 ? 9.857 -6.442 -3.622 1.00 90.00 81 LEU A CA 1
ATOM 605 C C . LEU A 1 81 ? 8.775 -5.370 -3.763 1.00 90.00 81 LEU A C 1
ATOM 607 O O . LEU A 1 81 ? 8.145 -5.015 -2.769 1.00 90.00 81 LEU A O 1
ATOM 611 N N . GLU A 1 82 ? 8.524 -4.908 -4.985 1.00 86.12 82 GLU A N 1
ATOM 612 C CA . GLU A 1 82 ? 7.437 -3.990 -5.317 1.00 86.12 82 GLU A CA 1
ATOM 613 C C . GLU A 1 82 ? 6.094 -4.575 -4.871 1.00 86.12 82 GLU A C 1
ATOM 615 O O . GLU A 1 82 ? 5.438 -4.025 -3.982 1.00 86.12 82 GLU A O 1
ATOM 620 N N . GLN A 1 83 ? 5.748 -5.767 -5.360 1.00 88.25 83 GLN A N 1
ATOM 621 C CA . GLN A 1 83 ? 4.476 -6.413 -5.033 1.00 88.25 83 GLN A CA 1
ATOM 622 C C . GLN A 1 83 ? 4.344 -6.787 -3.555 1.00 88.25 83 GLN A C 1
ATOM 624 O O . GLN A 1 83 ? 3.278 -6.619 -2.960 1.00 88.25 83 GLN A O 1
ATOM 629 N N . GLY A 1 84 ? 5.425 -7.268 -2.940 1.00 88.06 84 GLY A N 1
ATOM 630 C CA . GLY A 1 84 ? 5.459 -7.571 -1.513 1.00 88.06 84 GLY A CA 1
ATOM 631 C C . GLY A 1 84 ? 5.248 -6.321 -0.662 1.00 88.06 84 GLY A C 1
ATOM 632 O O . GLY A 1 84 ? 4.505 -6.362 0.320 1.00 88.06 84 GLY A O 1
ATOM 633 N N . SER A 1 85 ? 5.840 -5.193 -1.063 1.00 86.38 85 SER A N 1
ATOM 634 C CA . SER A 1 85 ? 5.649 -3.922 -0.371 1.00 86.38 85 SER A CA 1
ATOM 635 C C . SER A 1 85 ? 4.215 -3.414 -0.517 1.00 86.38 85 SER A C 1
ATOM 637 O O . SER A 1 85 ? 3.616 -3.069 0.497 1.00 86.38 85 SER A O 1
ATOM 639 N N . TYR A 1 86 ? 3.609 -3.487 -1.708 1.00 84.56 86 TYR A N 1
ATOM 640 C CA . TYR A 1 86 ? 2.207 -3.112 -1.916 1.00 84.56 86 TYR A CA 1
ATOM 641 C C . TYR A 1 86 ? 1.230 -3.966 -1.118 1.00 84.56 86 TYR A C 1
ATOM 643 O O . TYR A 1 86 ? 0.308 -3.432 -0.498 1.00 84.56 86 TYR A O 1
ATOM 651 N N . LEU A 1 87 ? 1.464 -5.278 -1.067 1.00 84.88 87 LEU A N 1
ATOM 652 C CA . LEU A 1 87 ? 0.692 -6.171 -0.213 1.00 84.88 87 LEU A CA 1
ATOM 653 C C . LEU A 1 87 ? 0.818 -5.770 1.263 1.00 84.88 87 LEU A C 1
ATOM 655 O O . LEU A 1 87 ? -0.184 -5.729 1.973 1.00 84.88 87 LEU A O 1
ATOM 659 N N . PHE A 1 88 ? 2.034 -5.459 1.718 1.00 87.00 88 PHE A N 1
ATOM 660 C CA . PHE A 1 88 ? 2.305 -5.087 3.103 1.00 87.00 88 PHE A CA 1
ATOM 661 C C . PHE A 1 88 ? 1.608 -3.782 3.510 1.00 87.00 88 PHE A C 1
ATOM 663 O O . PHE A 1 88 ? 0.880 -3.777 4.506 1.00 87.00 88 PHE A O 1
ATOM 670 N N . VAL A 1 89 ? 1.779 -2.692 2.751 1.00 82.94 89 VAL A N 1
ATOM 671 C CA . VAL A 1 89 ? 1.108 -1.417 3.071 1.00 82.94 89 VAL A CA 1
ATOM 672 C C . VAL A 1 89 ? -0.403 -1.496 2.893 1.00 82.94 89 VAL A C 1
ATOM 674 O O . VAL A 1 89 ? -1.126 -1.007 3.761 1.00 82.94 89 VAL A O 1
ATOM 677 N N . GLY A 1 90 ? -0.896 -2.194 1.865 1.00 79.44 90 GLY A N 1
ATOM 678 C CA . GLY A 1 90 ? -2.328 -2.443 1.704 1.00 79.44 90 GLY A CA 1
ATOM 679 C C . GLY A 1 90 ? -2.910 -3.187 2.907 1.00 79.44 90 GLY A C 1
ATOM 680 O O . GLY A 1 90 ? -3.936 -2.787 3.457 1.00 79.44 90 GLY A O 1
ATOM 681 N N . LEU A 1 91 ? -2.233 -4.235 3.383 1.00 82.75 91 LEU A N 1
ATOM 682 C CA . LEU A 1 91 ? -2.668 -4.990 4.557 1.00 82.75 91 LEU A CA 1
ATOM 683 C C . LEU A 1 91 ? -2.679 -4.119 5.822 1.00 82.75 91 LEU A C 1
ATOM 685 O O . LEU A 1 91 ? -3.624 -4.198 6.605 1.00 82.75 91 LEU A O 1
ATOM 689 N N . LEU A 1 92 ? -1.667 -3.266 6.007 1.00 80.81 92 LEU A N 1
ATOM 690 C CA . LEU A 1 92 ? -1.593 -2.293 7.103 1.00 80.81 92 LEU A CA 1
ATOM 691 C C . LEU A 1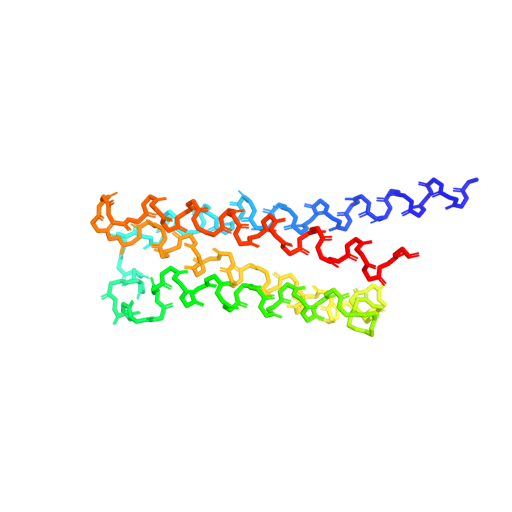 92 ? -2.803 -1.353 7.113 1.00 80.81 92 LEU A C 1
ATOM 693 O O . LEU A 1 92 ? -3.433 -1.178 8.158 1.00 80.81 92 LEU A O 1
ATOM 697 N N . VAL A 1 93 ? -3.152 -0.791 5.955 1.00 77.12 93 VAL A N 1
ATOM 698 C CA . VAL A 1 93 ? -4.290 0.125 5.790 1.00 77.12 93 VAL A CA 1
ATOM 699 C C . VAL A 1 93 ? -5.615 -0.591 6.042 1.00 77.12 93 VAL A C 1
ATOM 701 O O . VAL A 1 93 ? -6.441 -0.103 6.815 1.00 77.12 93 VAL A O 1
ATOM 704 N N . TRP A 1 94 ? -5.814 -1.778 5.467 1.00 77.94 94 TRP A N 1
ATOM 705 C CA . TRP A 1 94 ? -7.050 -2.540 5.653 1.00 77.94 94 TRP A CA 1
ATOM 706 C C . TRP A 1 94 ? -7.215 -3.061 7.087 1.00 77.94 94 TRP A C 1
ATOM 708 O O . TRP A 1 94 ? -8.314 -2.995 7.637 1.00 77.94 94 TRP A O 1
ATOM 718 N N . LEU A 1 95 ? -6.143 -3.494 7.753 1.00 76.88 95 LEU A N 1
ATOM 719 C CA . LEU A 1 95 ? -6.185 -3.839 9.180 1.00 76.88 95 LEU A CA 1
ATOM 720 C C . LEU A 1 95 ? -6.448 -2.604 10.055 1.00 76.88 95 LEU A C 1
ATOM 722 O O . LEU A 1 95 ? -7.239 -2.676 10.998 1.00 76.88 95 LEU A O 1
ATOM 726 N N . ALA A 1 96 ? -5.870 -1.449 9.715 1.00 73.31 96 ALA A N 1
ATOM 727 C CA . ALA A 1 96 ? -6.186 -0.177 10.362 1.00 73.31 96 ALA A CA 1
ATOM 728 C C . ALA A 1 96 ? -7.639 0.270 10.106 1.00 73.31 96 ALA A C 1
ATOM 730 O O . ALA A 1 96 ? -8.230 0.950 10.946 1.00 73.31 96 ALA A O 1
ATOM 731 N N . ALA A 1 97 ? -8.265 -0.149 9.006 1.00 70.94 97 ALA A N 1
ATOM 732 C CA . ALA A 1 97 ? -9.682 0.093 8.742 1.00 70.94 97 ALA A CA 1
ATOM 733 C C . ALA A 1 97 ? -10.597 -0.863 9.534 1.00 70.94 97 ALA A C 1
ATOM 735 O O . ALA A 1 97 ? -11.567 -0.407 10.142 1.00 70.94 97 ALA A O 1
ATOM 736 N N . PHE A 1 98 ? -10.271 -2.160 9.588 1.00 68.38 98 PHE A N 1
ATOM 737 C CA . PHE A 1 98 ? -11.133 -3.198 10.175 1.00 68.38 98 PHE A CA 1
ATOM 738 C C . PHE A 1 98 ? -10.921 -3.455 11.682 1.00 68.38 98 PHE A C 1
ATOM 740 O O . PHE A 1 98 ? -11.876 -3.773 12.388 1.00 68.38 98 PHE A O 1
ATOM 747 N N . GLY A 1 99 ? -9.703 -3.311 12.208 1.00 60.91 99 GLY A N 1
ATOM 748 C CA . GLY A 1 99 ? -9.327 -3.737 13.565 1.00 60.91 99 GLY A CA 1
ATOM 749 C C . GLY A 1 99 ? -9.654 -2.753 14.699 1.00 60.91 99 GLY A C 1
ATOM 750 O O . GLY A 1 99 ? -8.742 -2.339 15.411 1.00 60.91 99 GLY A O 1
ATOM 751 N N . GLY A 1 100 ? -10.899 -2.282 14.858 1.00 57.72 100 GLY A N 1
ATOM 752 C CA . GLY A 1 100 ? -11.295 -1.417 15.991 1.00 57.72 100 GLY A CA 1
ATOM 753 C C . GLY A 1 100 ? -12.580 -0.594 15.798 1.00 57.72 100 GLY A C 1
ATOM 754 O O . GLY A 1 100 ? -13.108 -0.493 14.698 1.00 57.72 100 GLY A O 1
ATOM 755 N N . VAL A 1 101 ? -13.094 -0.013 16.895 1.00 49.62 101 VAL A N 1
ATOM 756 C CA . VAL A 1 101 ? -14.461 0.544 17.061 1.00 49.62 101 VAL A CA 1
ATOM 757 C C . VAL A 1 101 ? -14.981 1.355 15.852 1.00 49.62 101 VAL A C 1
ATOM 759 O O . VAL A 1 101 ? -14.426 2.389 15.473 1.00 49.62 101 VAL A O 1
ATOM 762 N N . ARG A 1 102 ? -16.105 0.875 15.299 1.00 53.34 102 ARG A N 1
ATOM 763 C CA . ARG A 1 102 ? -16.731 1.167 13.988 1.00 53.34 102 ARG A CA 1
ATOM 764 C C . ARG A 1 102 ? -16.838 2.629 13.518 1.00 53.34 102 ARG A C 1
ATOM 766 O O . ARG A 1 102 ? -16.887 2.847 12.314 1.00 53.34 102 ARG A O 1
ATOM 773 N N . HIS A 1 103 ? -16.886 3.631 14.398 1.00 48.78 103 HIS A N 1
ATOM 774 C CA . HIS A 1 103 ? -17.232 5.008 13.994 1.00 48.78 103 HIS A CA 1
ATOM 775 C C . HIS A 1 103 ? -16.044 5.956 13.770 1.00 48.78 103 HIS A C 1
ATOM 777 O O . HIS A 1 103 ? -16.179 6.916 13.017 1.00 48.78 103 HIS A O 1
ATOM 783 N N . ARG A 1 104 ? -14.861 5.693 14.345 1.00 49.69 104 ARG A N 1
ATOM 784 C CA . ARG A 1 104 ? -13.689 6.589 14.205 1.00 49.69 104 ARG A CA 1
ATOM 785 C C . ARG A 1 104 ? -12.826 6.298 12.967 1.00 49.69 104 ARG A C 1
ATOM 787 O O . ARG A 1 104 ? -11.936 7.078 12.653 1.00 49.69 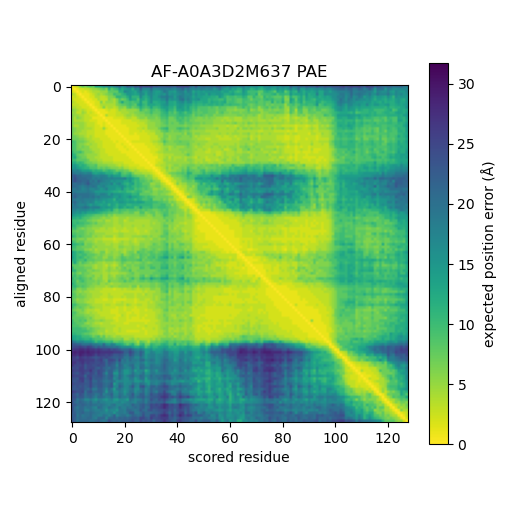104 ARG A O 1
ATOM 794 N N . ARG A 1 105 ? -13.087 5.185 12.266 1.00 54.12 105 ARG A N 1
ATOM 795 C CA . ARG A 1 105 ? -12.256 4.654 11.165 1.00 54.12 105 ARG A CA 1
ATOM 796 C C . ARG A 1 105 ? -12.816 4.895 9.758 1.00 54.12 105 ARG A C 1
ATOM 798 O O . ARG A 1 105 ? -12.047 4.870 8.807 1.00 54.12 105 ARG A O 1
ATOM 805 N N . ALA A 1 106 ? -14.102 5.231 9.615 1.00 54.34 106 ALA A N 1
ATOM 806 C CA . ALA A 1 106 ? -14.692 5.613 8.324 1.00 54.34 106 ALA A CA 1
ATOM 807 C C . ALA A 1 106 ? -14.049 6.889 7.742 1.00 54.34 106 ALA A C 1
ATOM 809 O O . ALA A 1 106 ? -13.710 6.937 6.564 1.00 54.34 106 ALA A O 1
ATOM 810 N N . LEU A 1 107 ? -13.774 7.881 8.598 1.00 52.72 107 LEU A N 1
ATOM 811 C CA . LEU A 1 107 ? -12.996 9.078 8.247 1.00 52.72 107 LEU A CA 1
ATOM 812 C C . LEU A 1 107 ? -11.576 8.742 7.787 1.00 52.72 107 LEU A C 1
ATOM 814 O O . LEU A 1 107 ? -10.993 9.469 6.995 1.00 52.72 107 LEU A O 1
ATOM 818 N N . ALA A 1 108 ? -11.029 7.631 8.270 1.00 53.47 108 ALA A N 1
ATOM 819 C CA . ALA A 1 108 ? -9.680 7.206 7.963 1.00 53.47 108 ALA A CA 1
ATOM 820 C C . ALA A 1 108 ? -9.590 6.453 6.629 1.00 53.47 108 ALA A C 1
ATOM 822 O O . ALA A 1 108 ? -8.639 6.659 5.886 1.00 53.47 108 ALA A O 1
ATOM 823 N N . GLY A 1 109 ? -10.620 5.672 6.279 1.00 56.34 109 GLY A N 1
ATOM 824 C CA . GLY A 1 109 ? -10.794 5.143 4.923 1.00 56.34 109 GLY A CA 1
ATOM 825 C C . GLY A 1 109 ? -11.003 6.257 3.892 1.00 56.34 109 GLY A C 1
ATOM 826 O O . GLY A 1 109 ? -10.392 6.230 2.832 1.00 56.34 109 GLY A O 1
ATOM 827 N N . ILE A 1 110 ? -11.786 7.290 4.229 1.00 61.03 110 ILE A N 1
ATOM 828 C CA . ILE A 1 110 ? -11.964 8.481 3.379 1.00 61.03 110 ILE A CA 1
ATOM 829 C C . ILE A 1 110 ? -10.654 9.272 3.248 1.00 61.03 110 ILE A C 1
ATOM 831 O O . ILE A 1 110 ? -10.309 9.692 2.149 1.00 61.03 110 ILE A O 1
ATOM 835 N N . ALA A 1 111 ? -9.899 9.448 4.338 1.00 56.44 111 ALA A N 1
ATOM 836 C CA . ALA A 1 111 ? -8.597 10.113 4.308 1.00 56.44 111 ALA A CA 1
ATOM 837 C C . ALA A 1 111 ? -7.555 9.319 3.505 1.00 56.44 111 ALA A C 1
ATOM 839 O O . ALA A 1 111 ? -6.817 9.924 2.738 1.00 56.44 111 ALA A O 1
ATOM 840 N N . GLY A 1 112 ? -7.535 7.986 3.618 1.00 58.28 112 GLY A N 1
ATOM 841 C CA . GLY A 1 112 ? -6.695 7.111 2.795 1.00 58.28 112 GLY A CA 1
ATOM 842 C C . GLY A 1 112 ? -7.050 7.206 1.311 1.00 58.28 112 GLY A C 1
ATOM 843 O O . GLY A 1 112 ? -6.161 7.375 0.483 1.00 58.28 112 GLY A O 1
ATOM 844 N N . LEU A 1 113 ? -8.345 7.210 0.971 1.00 64.81 113 LEU A N 1
ATOM 845 C CA . LEU A 1 113 ? -8.838 7.398 -0.402 1.00 64.81 113 LEU A CA 1
ATOM 846 C C . LEU A 1 113 ? -8.527 8.799 -0.965 1.00 64.81 113 LEU A C 1
ATOM 848 O O . LEU A 1 113 ? -8.145 8.928 -2.125 1.00 64.81 113 LEU A O 1
ATOM 852 N N . LEU A 1 114 ? -8.648 9.856 -0.156 1.00 64.00 114 LEU A N 1
ATOM 853 C CA . LEU A 1 114 ? -8.272 11.224 -0.543 1.00 64.00 114 LEU A CA 1
ATOM 854 C C . LEU A 1 114 ? -6.760 11.360 -0.736 1.00 64.00 114 LEU A C 1
ATOM 856 O O . LEU A 1 114 ? -6.314 11.952 -1.717 1.00 64.00 114 LEU A O 1
ATOM 860 N N . LEU A 1 115 ? -5.969 10.792 0.175 1.00 58.06 115 LEU A N 1
ATOM 861 C CA . LEU A 1 115 ? -4.514 10.843 0.114 1.00 58.06 115 LEU A CA 1
ATOM 862 C C . LEU A 1 115 ? -4.003 10.055 -1.100 1.00 58.06 115 LEU A C 1
ATOM 864 O O . LEU A 1 115 ? -3.206 10.582 -1.868 1.00 58.06 115 LEU A O 1
ATOM 868 N N . THR A 1 116 ? -4.502 8.843 -1.343 1.00 58.78 116 THR A N 1
ATOM 869 C CA . THR A 1 116 ? -4.170 8.061 -2.552 1.00 58.78 116 THR A CA 1
ATOM 870 C C . THR A 1 116 ? -4.615 8.766 -3.839 1.00 58.78 116 THR A C 1
ATOM 872 O O . THR A 1 116 ? -3.850 8.802 -4.804 1.00 58.78 116 THR A O 1
ATOM 875 N N . SER A 1 117 ? -5.780 9.427 -3.842 1.00 59.91 117 SER A N 1
ATOM 876 C CA . SER A 1 117 ? -6.231 10.248 -4.975 1.00 59.91 117 SER A CA 1
ATOM 877 C C . SER A 1 117 ? -5.322 11.458 -5.250 1.00 59.91 117 SER A C 1
ATOM 879 O O . SER A 1 117 ? -5.1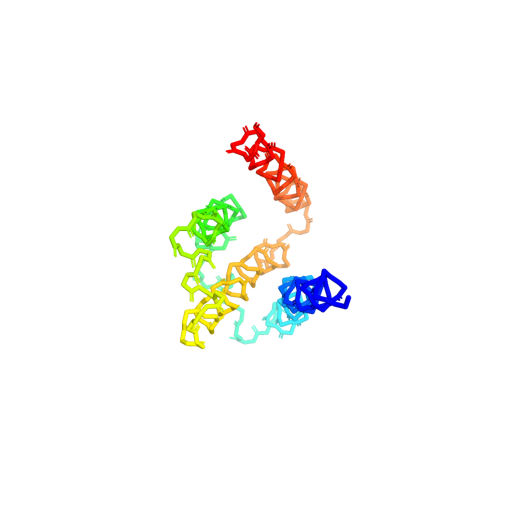20 11.789 -6.417 1.00 59.91 117 SER A O 1
ATOM 881 N N . MET A 1 118 ? -4.759 12.114 -4.226 1.00 55.25 118 MET A N 1
ATOM 882 C CA . MET A 1 118 ? -3.883 13.288 -4.398 1.00 55.25 118 MET A CA 1
ATOM 883 C C . MET A 1 118 ? -2.510 12.939 -5.003 1.00 55.25 118 MET A C 1
ATOM 885 O O . MET A 1 118 ? -1.943 13.738 -5.752 1.00 55.25 118 MET A O 1
ATOM 889 N N . HIS A 1 119 ? -1.985 11.739 -4.739 1.00 57.56 119 HIS A N 1
ATOM 890 C CA . HIS A 1 119 ? -0.674 11.310 -5.245 1.00 57.56 119 HIS A CA 1
ATOM 891 C C . HIS A 1 119 ? -0.686 10.918 -6.727 1.00 57.56 119 HIS A C 1
ATOM 893 O O . HIS A 1 119 ? 0.279 11.202 -7.437 1.00 57.56 119 HIS A O 1
ATOM 899 N N . MET A 1 120 ? -1.796 10.359 -7.222 1.00 60.88 120 MET A N 1
ATOM 900 C CA . MET A 1 120 ? -1.966 10.028 -8.646 1.00 60.88 120 MET A CA 1
ATOM 901 C C . MET A 1 120 ? -1.978 11.287 -9.530 1.00 60.88 120 MET A C 1
ATOM 903 O O . MET A 1 120 ? -1.415 11.285 -10.623 1.00 60.88 120 MET A O 1
ATOM 907 N N . THR A 1 121 ? -2.542 12.398 -9.040 1.00 57.16 121 THR A N 1
ATOM 908 C CA . THR A 1 121 ? -2.513 13.694 -9.741 1.00 57.16 121 THR A CA 1
ATOM 909 C C . 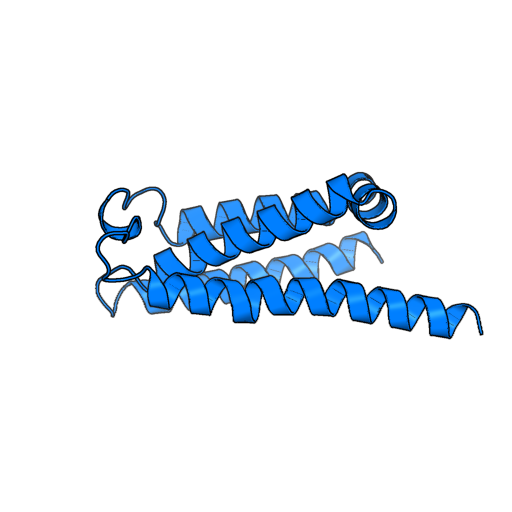THR A 1 121 ? -1.135 14.362 -9.741 1.00 57.16 121 THR A C 1
ATOM 911 O O . THR A 1 121 ? -0.781 15.021 -10.714 1.00 57.16 121 THR A O 1
ATOM 914 N N . LEU A 1 122 ? -0.331 14.175 -8.688 1.00 53.38 122 LEU A N 1
ATOM 915 C CA . LEU A 1 122 ? 0.994 14.801 -8.556 1.00 53.38 122 LEU A CA 1
ATOM 916 C C . LEU A 1 122 ? 2.061 14.111 -9.425 1.00 53.38 122 LEU A C 1
ATOM 918 O O . LEU A 1 122 ? 2.944 14.776 -9.963 1.00 53.38 122 LEU A O 1
ATOM 922 N N . LEU A 1 123 ? 1.941 12.795 -9.630 1.00 56.62 123 LEU A N 1
ATOM 923 C CA . LEU A 1 123 ? 2.787 12.042 -10.565 1.00 56.62 123 LEU A CA 1
ATOM 924 C C . LEU A 1 123 ? 2.518 12.415 -12.032 1.00 56.62 123 LEU A C 1
ATOM 926 O O . LEU A 1 123 ? 3.457 12.476 -12.821 1.00 56.62 123 LEU A O 1
ATOM 930 N N . GLY A 1 124 ? 1.269 12.739 -12.386 1.00 52.56 124 GLY A N 1
ATOM 931 C CA . GLY A 1 124 ? 0.915 13.229 -13.724 1.00 52.56 124 GLY A CA 1
ATOM 932 C C . GLY A 1 124 ? 1.547 14.581 -14.078 1.00 52.56 124 GLY A C 1
ATOM 933 O O . GLY A 1 124 ? 1.822 14.828 -15.245 1.00 52.56 124 GLY A O 1
ATOM 934 N N . VAL A 1 125 ? 1.835 15.427 -13.081 1.00 50.09 125 VAL A N 1
ATOM 935 C CA . VAL A 1 125 ? 2.508 16.727 -13.273 1.00 50.09 125 VAL A CA 1
ATOM 936 C C . VAL A 1 125 ? 4.025 16.581 -13.441 1.00 50.09 125 VAL A C 1
ATOM 938 O O . VAL A 1 125 ? 4.634 17.396 -14.118 1.00 50.09 125 VAL A O 1
ATOM 941 N N . LEU A 1 126 ? 4.648 15.551 -12.859 1.00 48.00 126 LEU A N 1
ATOM 942 C CA . LEU A 1 126 ? 6.090 15.292 -13.015 1.00 48.00 126 LEU A CA 1
ATOM 943 C C . LEU A 1 126 ? 6.444 14.556 -14.320 1.00 48.00 126 LEU A C 1
ATOM 945 O O . LEU A 1 126 ? 7.619 14.487 -14.676 1.00 48.00 126 LEU A O 1
ATOM 949 N N . LEU A 1 127 ? 5.449 13.983 -15.003 1.00 50.09 127 LEU A N 1
ATOM 950 C CA . LEU A 1 127 ? 5.602 13.236 -16.258 1.00 50.09 127 LEU A CA 1
ATOM 951 C C . LEU A 1 127 ? 5.117 14.011 -17.502 1.00 50.09 127 LEU A C 1
ATOM 953 O O . LEU A 1 127 ? 5.233 13.478 -18.606 1.00 50.09 127 LEU A O 1
ATOM 957 N N . ALA A 1 128 ? 4.571 15.221 -17.327 1.00 44.03 128 ALA A N 1
ATOM 958 C CA . ALA A 1 128 ? 4.146 16.138 -18.391 1.00 44.03 128 ALA A CA 1
ATOM 959 C C . ALA A 1 128 ? 5.200 17.228 -18.627 1.00 44.03 128 ALA A C 1
ATOM 961 O O . ALA A 1 128 ? 5.400 17.591 -19.808 1.00 44.03 128 ALA A O 1
#